Protein AF-A0A6G2DGN5-F1 (afdb_monomer)

Organism: Streptococcus pneumoniae (NCBI:txid1313)

Structure (mmCIF, N/CA/C/O backbone):
data_AF-A0A6G2DGN5-F1
#
_entry.id   AF-A0A6G2DGN5-F1
#
loop_
_atom_site.group_PDB
_atom_site.id
_atom_site.type_symbol
_atom_site.label_atom_id
_atom_site.label_alt_id
_atom_site.label_comp_id
_atom_site.label_asym_id
_atom_site.label_entity_id
_atom_site.label_seq_id
_atom_site.pdbx_PDB_ins_code
_atom_site.Cartn_x
_atom_site.Cartn_y
_atom_site.Cartn_z
_atom_site.occupancy
_atom_site.B_iso_or_equiv
_atom_site.auth_seq_id
_atom_site.auth_comp_id
_atom_site.auth_asym_id
_atom_site.auth_atom_id
_atom_site.pdbx_PDB_model_num
ATOM 1 N N . ASP A 1 1 ? 1.198 -11.019 -14.693 1.00 89.25 1 ASP A N 1
ATOM 2 C CA . ASP A 1 1 ? 1.917 -9.733 -14.662 1.00 89.25 1 ASP A CA 1
ATOM 3 C C . ASP A 1 1 ? 2.918 -9.680 -13.532 1.00 89.25 1 ASP A C 1
ATOM 5 O O . ASP A 1 1 ? 2.842 -10.490 -12.615 1.00 89.25 1 ASP A O 1
ATOM 9 N N . PHE A 1 2 ? 3.860 -8.749 -13.633 1.00 91.00 2 PHE A N 1
ATOM 10 C CA . PHE A 1 2 ? 4.828 -8.429 -12.594 1.00 91.00 2 PHE A CA 1
ATOM 11 C C . PHE A 1 2 ? 4.894 -6.910 -12.466 1.00 91.00 2 PHE A C 1
ATOM 13 O O . PHE A 1 2 ? 5.029 -6.214 -13.472 1.00 91.00 2 PHE A O 1
ATOM 20 N N . PHE A 1 3 ? 4.809 -6.417 -11.236 1.00 93.25 3 PHE A N 1
ATOM 21 C CA . PHE A 1 3 ? 4.856 -4.995 -10.933 1.00 93.25 3 PHE A CA 1
ATOM 22 C C . PHE A 1 3 ? 5.924 -4.763 -9.875 1.00 93.25 3 PHE A C 1
ATOM 24 O O . PHE A 1 3 ? 5.867 -5.342 -8.792 1.00 93.25 3 PHE A O 1
ATOM 31 N N . TYR A 1 4 ? 6.898 -3.915 -10.193 1.00 93.25 4 TYR A N 1
ATOM 32 C CA . TYR A 1 4 ? 7.867 -3.455 -9.208 1.00 93.25 4 TYR A CA 1
ATOM 33 C C . TYR A 1 4 ? 7.332 -2.190 -8.543 1.00 93.25 4 TYR A C 1
ATOM 35 O O . TYR A 1 4 ? 7.033 -1.210 -9.226 1.00 93.25 4 TYR A O 1
ATOM 43 N N . VAL A 1 5 ? 7.198 -2.215 -7.219 1.00 94.00 5 VAL A N 1
ATOM 44 C CA . VA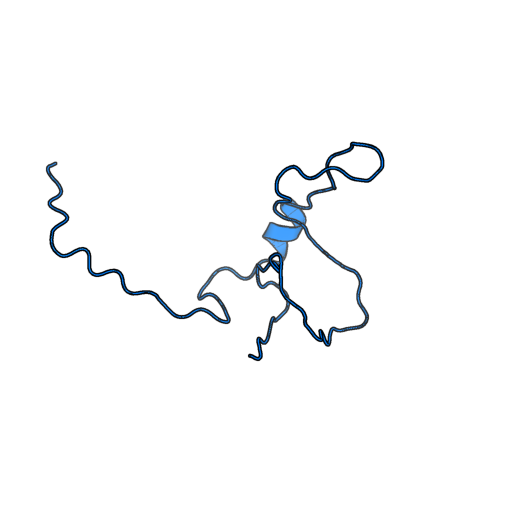L A 1 5 ? 6.633 -1.110 -6.439 1.00 94.00 5 VAL A CA 1
ATOM 45 C C . VAL A 1 5 ? 7.698 -0.596 -5.465 1.00 94.00 5 VAL A C 1
ATOM 47 O O . VAL A 1 5 ? 7.846 -1.147 -4.374 1.00 94.00 5 VAL A O 1
ATOM 50 N N . PRO A 1 6 ? 8.496 0.418 -5.848 1.00 93.50 6 PRO A N 1
ATOM 51 C CA . PRO A 1 6 ? 9.488 0.998 -4.951 1.00 93.50 6 PRO A CA 1
ATOM 52 C C . PRO A 1 6 ? 8.822 1.798 -3.823 1.00 93.50 6 PRO A C 1
ATOM 54 O O . PRO A 1 6 ? 7.709 2.313 -3.976 1.00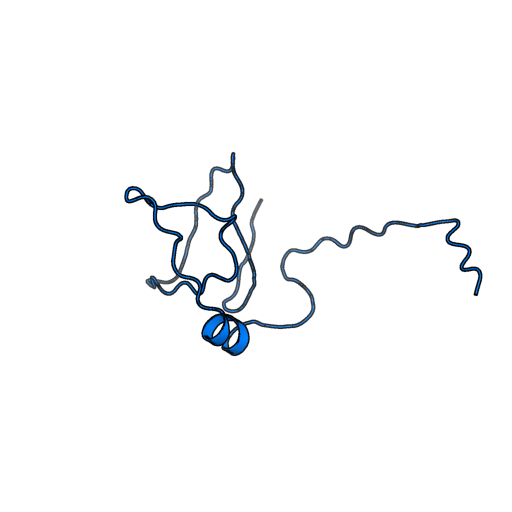 93.50 6 PRO A O 1
ATOM 57 N N . SER A 1 7 ? 9.523 1.949 -2.696 1.00 94.31 7 SER A N 1
ATOM 58 C CA . SER A 1 7 ? 9.078 2.797 -1.582 1.00 94.31 7 SER A CA 1
ATOM 59 C C . SER A 1 7 ? 8.758 4.220 -2.052 1.00 94.31 7 SER A C 1
ATOM 61 O O . SER A 1 7 ? 9.444 4.756 -2.922 1.00 94.31 7 SER A O 1
ATOM 63 N N . GLY A 1 8 ? 7.724 4.828 -1.469 1.00 94.19 8 GLY A N 1
ATOM 64 C CA . GLY A 1 8 ? 7.228 6.148 -1.872 1.00 94.19 8 GLY A CA 1
ATOM 65 C C . GLY A 1 8 ? 6.278 6.131 -3.077 1.00 94.19 8 GLY A C 1
ATOM 66 O O . GLY A 1 8 ? 5.757 7.179 -3.448 1.00 94.19 8 GLY A O 1
ATOM 67 N N . THR A 1 9 ? 6.001 4.967 -3.679 1.00 94.44 9 THR A N 1
ATOM 68 C CA . THR A 1 9 ? 4.985 4.831 -4.739 1.00 94.44 9 THR A CA 1
ATOM 69 C C . THR A 1 9 ? 3.584 4.739 -4.137 1.00 94.44 9 THR A C 1
ATOM 71 O O . THR A 1 9 ? 3.301 3.823 -3.362 1.00 94.44 9 THR A O 1
ATOM 74 N N . MET A 1 10 ? 2.672 5.628 -4.537 1.00 93.56 10 MET A N 1
ATOM 75 C CA . MET A 1 10 ? 1.251 5.487 -4.206 1.00 93.56 10 MET A CA 1
ATOM 76 C C . MET A 1 10 ? 0.650 4.301 -4.967 1.00 93.56 10 MET A C 1
ATOM 78 O O . MET A 1 10 ? 0.705 4.261 -6.194 1.00 93.56 10 MET A O 1
ATOM 82 N N . HIS A 1 11 ? 0.068 3.337 -4.254 1.00 93.94 11 HIS A N 1
ATOM 83 C CA . HIS A 1 11 ? -0.543 2.160 -4.868 1.00 93.94 11 HIS A CA 1
ATOM 84 C C . HIS A 1 11 ? -1.633 1.552 -3.976 1.00 93.94 11 HIS A C 1
ATOM 86 O O . HIS A 1 11 ? -1.712 1.827 -2.779 1.00 93.94 11 HIS A O 1
ATOM 92 N N . ALA A 1 12 ? -2.484 0.723 -4.580 1.00 94.81 12 ALA A N 1
ATOM 93 C CA . ALA A 1 12 ? -3.491 -0.078 -3.896 1.00 94.81 12 ALA A CA 1
ATOM 94 C C . ALA A 1 12 ? -3.745 -1.373 -4.678 1.00 94.81 12 ALA A C 1
ATOM 96 O O . ALA A 1 12 ? -3.664 -1.389 -5.906 1.00 94.81 12 ALA A O 1
ATOM 97 N N . ILE A 1 13 ? -4.093 -2.446 -3.967 1.00 94.56 13 ILE A N 1
ATOM 98 C CA . ILE A 1 13 ? -4.522 -3.713 -4.568 1.00 94.56 13 ILE A CA 1
ATOM 99 C C . ILE A 1 13 ? -6.053 -3.758 -4.534 1.00 94.56 13 ILE A C 1
ATOM 101 O O . ILE A 1 13 ? -6.667 -3.625 -3.473 1.00 94.56 13 ILE A O 1
ATOM 105 N N . GLY A 1 14 ? -6.666 -3.898 -5.711 1.00 92.31 14 GLY A N 1
ATOM 106 C CA . GLY A 1 14 ? -8.117 -3.983 -5.876 1.00 92.31 14 GLY A CA 1
ATOM 107 C C . GLY A 1 14 ? -8.690 -5.373 -5.573 1.00 92.31 14 GLY A C 1
ATOM 108 O O . GLY A 1 14 ? -7.964 -6.344 -5.370 1.00 92.31 14 GLY A O 1
ATOM 109 N N . ALA A 1 15 ? -10.021 -5.473 -5.559 1.00 94.25 15 ALA A N 1
ATOM 110 C CA . ALA A 1 15 ? -10.721 -6.740 -5.354 1.00 94.25 15 ALA A CA 1
ATOM 111 C C . ALA A 1 15 ? -10.522 -7.720 -6.528 1.00 94.25 15 ALA A C 1
ATOM 113 O O . ALA A 1 15 ? -10.362 -7.305 -7.674 1.00 94.25 15 ALA A O 1
ATOM 114 N N . GLY A 1 16 ? -10.593 -9.027 -6.245 1.00 96.38 16 GLY A N 1
ATOM 115 C CA . GLY A 1 16 ? -10.549 -10.085 -7.266 1.00 96.38 16 GLY A CA 1
ATOM 116 C C . GLY A 1 16 ? -9.149 -10.457 -7.763 1.00 96.38 16 GLY A C 1
ATOM 117 O O . GLY A 1 16 ? -9.032 -11.156 -8.766 1.00 96.38 16 GLY A O 1
ATOM 118 N N . ILE A 1 17 ? -8.095 -10.008 -7.078 1.00 95.69 17 ILE A N 1
ATOM 119 C CA . ILE A 1 17 ? -6.703 -10.273 -7.450 1.00 95.69 17 ILE A CA 1
ATOM 120 C C . ILE A 1 17 ? -6.100 -11.298 -6.480 1.00 95.69 17 ILE A C 1
ATOM 122 O O . ILE A 1 17 ? -6.170 -11.125 -5.265 1.00 95.69 17 ILE A O 1
ATOM 126 N N . LEU A 1 18 ? -5.476 -12.347 -7.021 1.00 96.50 18 LEU A N 1
ATOM 127 C CA . LEU A 1 18 ? -4.559 -13.219 -6.286 1.00 96.50 18 LEU A CA 1
ATOM 128 C C . LEU A 1 18 ? -3.128 -12.839 -6.667 1.00 96.50 18 LEU A C 1
ATOM 130 O O . LEU A 1 18 ? -2.783 -12.863 -7.849 1.00 96.50 18 LEU A O 1
ATOM 134 N N . ILE A 1 19 ? -2.303 -12.504 -5.676 1.00 97.00 19 ILE A N 1
ATOM 135 C CA . ILE A 1 19 ? -0.897 -12.146 -5.885 1.00 97.00 19 ILE A CA 1
ATOM 136 C C . ILE A 1 19 ? 0.025 -12.937 -4.965 1.00 97.00 19 ILE A C 1
ATOM 138 O O . ILE A 1 19 ? -0.372 -13.387 -3.892 1.00 97.00 19 ILE A O 1
ATOM 142 N N . LEU A 1 20 ? 1.280 -13.034 -5.388 1.00 97.56 20 LEU A N 1
ATOM 143 C CA . LEU A 1 20 ? 2.412 -13.304 -4.518 1.00 97.56 20 LEU A CA 1
ATOM 144 C C . LEU A 1 20 ? 3.190 -11.994 -4.387 1.00 97.56 20 LEU A C 1
ATOM 146 O O . LEU A 1 20 ? 3.637 -11.443 -5.391 1.00 97.56 20 LEU A O 1
ATOM 150 N N . GLU A 1 21 ? 3.329 -11.496 -3.163 1.00 96.38 21 GLU A N 1
ATOM 151 C CA . GLU A 1 21 ? 4.058 -10.266 -2.867 1.00 96.38 21 GLU A CA 1
ATOM 152 C C . GLU A 1 21 ? 5.354 -10.597 -2.126 1.00 96.38 21 GLU A C 1
ATOM 154 O O . GLU A 1 21 ? 5.342 -11.226 -1.069 1.00 96.38 21 GLU A O 1
ATOM 159 N N . THR A 1 22 ? 6.485 -10.171 -2.684 1.00 96.88 22 THR A N 1
ATOM 160 C CA . THR A 1 22 ? 7.785 -10.222 -2.008 1.00 96.88 22 THR A CA 1
ATOM 161 C C . THR A 1 22 ? 8.145 -8.819 -1.540 1.00 96.88 22 THR A C 1
ATOM 163 O O . THR A 1 22 ? 8.435 -7.953 -2.366 1.00 96.88 22 THR A O 1
ATOM 166 N N . GLN A 1 23 ? 8.143 -8.599 -0.228 1.00 96.50 23 GLN A N 1
ATOM 167 C CA . GLN A 1 23 ? 8.432 -7.306 0.393 1.00 96.50 23 GLN A CA 1
ATOM 168 C C . GLN A 1 23 ? 9.608 -7.404 1.374 1.00 96.50 23 GLN A C 1
ATOM 170 O O . GLN A 1 23 ? 10.018 -8.494 1.778 1.00 96.50 23 GLN A O 1
ATOM 175 N N . GLN A 1 24 ? 10.177 -6.253 1.744 1.00 96.88 24 GLN A N 1
ATOM 176 C CA . GLN A 1 24 ? 11.118 -6.187 2.864 1.00 96.88 24 GLN A CA 1
ATOM 177 C C . GLN A 1 24 ? 10.405 -6.592 4.159 1.00 96.88 24 GLN A C 1
ATOM 179 O O . GLN A 1 24 ? 9.196 -6.427 4.276 1.00 96.88 24 GLN A O 1
ATOM 184 N N . SER A 1 25 ? 11.155 -7.078 5.151 1.00 97.31 25 SER A N 1
ATOM 185 C CA . SER A 1 25 ? 10.613 -7.373 6.483 1.00 97.31 25 SER A CA 1
ATOM 186 C C . SER A 1 25 ? 10.270 -6.071 7.227 1.00 97.31 25 SER A C 1
ATOM 188 O O . SER A 1 25 ? 11.031 -5.618 8.079 1.00 97.31 25 SER A O 1
ATOM 190 N N . SER A 1 26 ? 9.144 -5.456 6.870 1.00 94.88 26 SER A N 1
ATOM 191 C CA . SER A 1 26 ? 8.614 -4.194 7.390 1.00 94.88 26 SER A CA 1
ATOM 192 C C . SER A 1 26 ? 7.090 -4.275 7.446 1.00 94.88 26 SER A C 1
ATOM 194 O O . SER A 1 26 ? 6.484 -4.952 6.628 1.00 94.88 26 SER A O 1
ATOM 196 N N . ASP A 1 27 ? 6.481 -3.553 8.383 1.00 93.25 27 ASP A N 1
ATOM 197 C CA . ASP A 1 27 ? 5.019 -3.430 8.511 1.00 93.25 27 ASP A CA 1
ATOM 198 C C . ASP A 1 27 ? 4.561 -1.957 8.444 1.00 93.25 27 ASP A C 1
ATOM 200 O O . ASP A 1 27 ? 3.479 -1.567 8.876 1.00 93.25 27 ASP A O 1
ATOM 204 N N . THR A 1 28 ? 5.420 -1.070 7.929 1.00 95.31 28 THR A N 1
ATOM 205 C CA . THR A 1 28 ? 5.106 0.365 7.864 1.00 95.31 28 THR A CA 1
ATOM 206 C C . THR A 1 28 ? 4.174 0.666 6.694 1.00 95.31 28 THR A C 1
ATOM 208 O O . THR A 1 28 ? 4.577 0.551 5.541 1.00 95.31 28 THR A O 1
ATOM 211 N N . THR A 1 29 ? 2.956 1.136 6.984 1.00 95.94 29 THR A N 1
ATOM 212 C CA . THR A 1 29 ? 1.996 1.597 5.967 1.00 95.94 29 THR A CA 1
ATOM 213 C C . THR A 1 29 ? 1.454 2.989 6.291 1.00 95.94 29 THR A C 1
ATOM 215 O O . THR A 1 29 ? 0.802 3.195 7.317 1.00 95.94 29 THR A O 1
ATOM 218 N N . TYR A 1 30 ? 1.632 3.944 5.374 1.00 97.44 30 TYR A N 1
ATOM 219 C CA . TYR A 1 30 ? 0.969 5.249 5.445 1.00 97.44 30 TYR A CA 1
ATOM 220 C C . TYR A 1 30 ? -0.233 5.282 4.507 1.00 97.44 30 TYR A C 1
ATOM 222 O O . TYR A 1 30 ? -0.104 5.247 3.285 1.00 97.44 30 TYR A O 1
ATOM 230 N N . ARG A 1 31 ? -1.428 5.269 5.102 1.00 97.50 31 ARG A N 1
ATOM 231 C CA . ARG A 1 31 ? -2.686 5.177 4.368 1.00 97.50 31 ARG A CA 1
ATOM 232 C C . ARG A 1 31 ? -3.194 6.573 4.034 1.00 97.50 31 ARG A C 1
ATOM 234 O O . ARG A 1 31 ? -3.381 7.382 4.937 1.00 97.50 31 ARG A O 1
ATOM 241 N N . VAL A 1 32 ? -3.460 6.819 2.754 1.00 97.25 32 VAL A N 1
ATO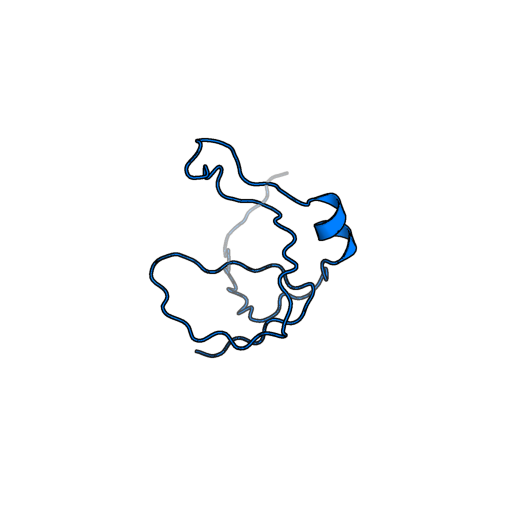M 242 C CA . VAL A 1 32 ? -3.980 8.110 2.272 1.00 97.25 32 VAL A CA 1
ATOM 243 C C . VAL A 1 32 ? -5.507 8.128 2.254 1.00 97.25 32 VAL A C 1
ATOM 245 O O . VAL A 1 32 ? -6.120 9.075 2.729 1.00 97.25 32 VAL A O 1
ATOM 248 N N . TYR A 1 33 ? -6.135 7.065 1.753 1.00 97.50 33 TYR A N 1
ATOM 249 C CA . TYR A 1 33 ? -7.588 6.920 1.733 1.00 97.50 33 TYR A CA 1
ATOM 250 C C . TYR A 1 33 ? -7.977 5.453 1.874 1.00 97.50 33 TYR A C 1
ATOM 252 O O . TYR A 1 33 ? -7.209 4.563 1.502 1.00 97.50 33 TYR A O 1
ATOM 260 N N . ASP A 1 34 ? -9.167 5.208 2.420 1.00 96.19 34 ASP A N 1
ATOM 261 C CA . ASP A 1 34 ? -9.619 3.860 2.740 1.00 96.19 34 ASP A CA 1
ATOM 262 C C . ASP A 1 34 ? -11.028 3.493 2.288 1.00 96.19 34 ASP A C 1
ATOM 264 O O . ASP A 1 34 ? -11.555 2.471 2.730 1.00 96.19 34 ASP A O 1
ATOM 268 N N . PHE A 1 35 ? -11.634 4.287 1.405 1.00 95.94 35 PHE A N 1
ATOM 269 C CA . PHE A 1 35 ? -13.003 4.056 0.926 1.00 95.94 35 PHE A CA 1
ATOM 270 C C . PHE A 1 35 ? -14.046 4.049 2.051 1.00 95.94 35 PHE A C 1
ATOM 272 O O . PHE A 1 35 ? -15.018 3.300 1.985 1.00 95.94 35 PHE A O 1
ATOM 279 N N . ASP A 1 36 ? -13.797 4.818 3.117 1.00 96.31 36 ASP A N 1
ATOM 280 C CA . ASP A 1 36 ? -14.664 4.925 4.298 1.00 96.31 36 ASP A CA 1
ATOM 281 C C . ASP A 1 36 ? -15.024 3.564 4.927 1.00 96.31 36 ASP A C 1
ATOM 283 O O . ASP A 1 36 ? -16.065 3.390 5.570 1.00 96.31 36 ASP A O 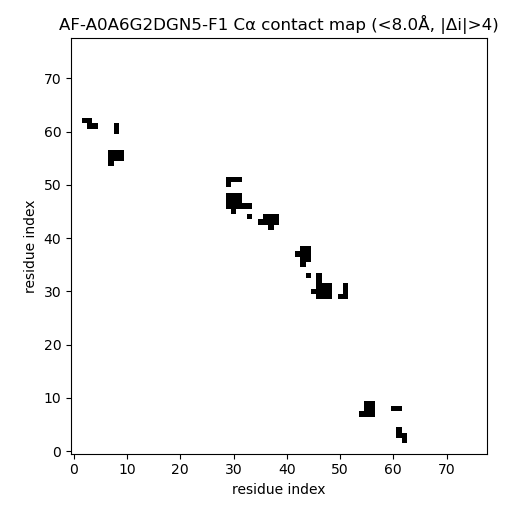1
ATOM 287 N N . ARG A 1 37 ? -14.138 2.574 4.744 1.00 95.25 37 ARG A N 1
ATOM 288 C CA . ARG A 1 37 ? -14.289 1.235 5.308 1.00 95.25 37 ARG A CA 1
ATOM 289 C C . ARG A 1 37 ? -14.142 1.277 6.820 1.00 95.25 37 ARG A C 1
ATOM 291 O O . ARG A 1 37 ? -13.321 2.007 7.378 1.00 95.25 37 ARG A O 1
ATOM 298 N N . LYS A 1 38 ? -14.934 0.429 7.466 1.00 96.38 38 LYS A N 1
ATOM 299 C CA . LYS A 1 38 ? -14.939 0.262 8.913 1.00 96.38 38 LYS A CA 1
ATOM 300 C C . LYS A 1 38 ? -14.236 -1.027 9.307 1.00 96.38 38 LYS A C 1
ATOM 302 O O . LYS A 1 38 ? -14.307 -2.016 8.581 1.00 96.38 38 LYS A O 1
ATOM 307 N N . ASP A 1 39 ? -13.553 -0.984 10.442 1.00 94.94 39 ASP A N 1
ATOM 308 C CA . ASP A 1 39 ? -13.030 -2.173 11.104 1.00 94.94 39 ASP A CA 1
ATOM 309 C C . ASP A 1 39 ? -14.162 -3.022 11.716 1.00 94.94 39 ASP A C 1
ATOM 311 O O . ASP A 1 39 ? -15.335 -2.634 11.712 1.00 94.94 39 ASP A O 1
ATOM 315 N N . ASP A 1 40 ? -13.804 -4.169 12.297 1.00 96.44 40 ASP A N 1
ATOM 316 C CA . ASP A 1 40 ? -14.750 -5.084 12.955 1.00 96.44 40 ASP A CA 1
ATOM 317 C C . ASP A 1 40 ? -15.491 -4.443 14.145 1.00 9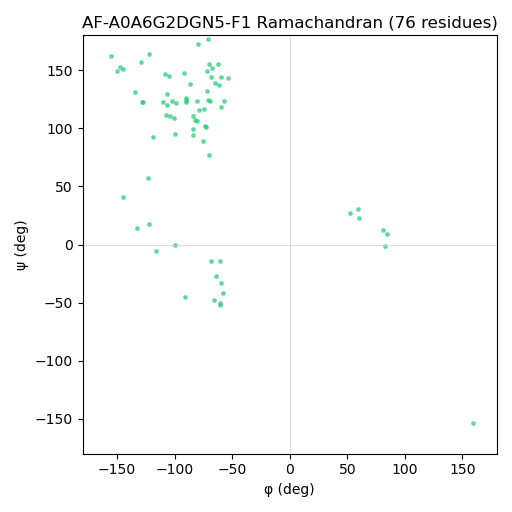6.44 40 ASP A C 1
ATOM 319 O O . ASP A 1 40 ? -16.485 -4.980 14.634 1.00 96.44 40 ASP A O 1
ATOM 323 N N . LYS A 1 41 ? -15.018 -3.287 14.626 1.00 96.75 41 LYS A N 1
ATOM 324 C CA . LYS A 1 41 ? -15.610 -2.508 15.720 1.00 96.75 41 LYS A CA 1
ATOM 325 C C . LYS A 1 41 ? -16.452 -1.329 15.215 1.00 96.75 41 LYS A C 1
ATOM 327 O O . LYS A 1 41 ? -17.023 -0.607 16.029 1.00 96.75 41 LYS A O 1
ATOM 332 N N . GLY A 1 42 ? -16.556 -1.129 13.900 1.00 96.88 42 GLY A N 1
ATOM 333 C CA . GLY A 1 42 ? -17.330 -0.057 13.279 1.00 96.88 42 GLY A CA 1
ATOM 334 C C . GLY A 1 42 ? -16.610 1.293 13.157 1.00 96.88 42 GLY A C 1
ATOM 335 O O . GLY A 1 42 ? -17.259 2.274 12.775 1.00 96.88 42 GLY A O 1
ATOM 336 N N . ASN A 1 43 ? -15.308 1.368 13.446 1.00 97.75 43 ASN A N 1
ATOM 337 C CA . ASN A 1 43 ? -14.516 2.598 13.353 1.00 97.75 43 ASN A CA 1
ATOM 338 C C . ASN A 1 43 ? -13.852 2.732 11.983 1.00 97.75 43 ASN A C 1
ATOM 340 O O . ASN A 1 43 ? -13.448 1.738 11.381 1.00 97.75 43 ASN A O 1
ATOM 344 N N . LEU A 1 44 ? -13.695 3.970 11.508 1.00 97.62 44 LEU A N 1
ATOM 345 C CA . LEU A 1 44 ? -12.848 4.241 10.347 1.00 97.62 44 LEU A CA 1
ATOM 346 C C . LEU A 1 44 ? -11.394 3.910 10.687 1.00 97.62 44 LEU A C 1
ATOM 348 O O . LEU A 1 44 ? -10.920 4.211 11.784 1.00 97.62 44 LEU A O 1
ATOM 352 N N . ARG A 1 45 ? -10.685 3.297 9.738 1.00 96.56 45 ARG A N 1
ATOM 353 C CA . ARG A 1 45 ? -9.263 2.990 9.911 1.00 96.56 45 ARG A CA 1
ATOM 354 C C . ARG A 1 45 ? -8.418 4.257 9.835 1.00 96.56 45 ARG A C 1
ATOM 356 O O . ARG A 1 45 ? -8.744 5.196 9.115 1.00 96.56 45 ARG A O 1
ATOM 363 N N . GLU A 1 46 ? -7.305 4.243 10.558 1.00 96.25 46 GLU A N 1
ATOM 364 C CA . GLU A 1 46 ? -6.386 5.374 10.624 1.00 96.25 46 GLU A CA 1
ATOM 365 C C . GLU A 1 46 ? -5.794 5.714 9.246 1.00 96.25 46 GLU A C 1
ATOM 367 O O . GLU A 1 46 ? -5.397 4.831 8.464 1.00 96.25 46 GLU A O 1
ATOM 372 N N . LEU A 1 47 ? -5.746 7.021 8.979 1.00 97.94 47 LEU A N 1
ATOM 373 C CA . LEU A 1 47 ? -5.076 7.635 7.841 1.00 97.94 47 LEU A CA 1
ATOM 374 C C . LEU A 1 47 ? -3.828 8.371 8.336 1.00 97.94 47 LEU A C 1
ATOM 376 O O . LEU A 1 47 ? -3.819 8.945 9.420 1.00 97.94 47 LEU A O 1
ATOM 380 N N . HIS A 1 48 ? -2.786 8.396 7.513 1.00 98.00 48 HIS A N 1
ATOM 381 C CA . HIS A 1 48 ? -1.477 8.955 7.847 1.00 98.00 48 HIS A CA 1
ATOM 382 C C . HIS A 1 48 ? -1.091 10.049 6.842 1.00 98.00 48 HIS A C 1
ATOM 384 O O . HIS A 1 48 ? -0.077 9.924 6.161 1.00 98.00 48 HIS A O 1
ATOM 390 N N . LEU A 1 49 ? -1.921 11.087 6.688 1.00 97.50 49 LEU A N 1
ATOM 391 C CA . LEU A 1 49 ? -1.806 12.051 5.580 1.00 97.50 49 LEU A CA 1
ATOM 392 C C . LEU A 1 49 ? -0.467 12.799 5.559 1.00 97.50 49 LEU A C 1
ATOM 394 O O . LEU A 1 49 ? 0.205 12.786 4.534 1.00 97.50 49 LEU A O 1
ATOM 398 N N . GLU A 1 50 ? -0.055 13.382 6.685 1.00 97.94 50 GLU A N 1
ATOM 399 C CA . GLU A 1 50 ? 1.209 14.131 6.786 1.00 97.94 50 GLU A CA 1
ATOM 400 C C . GLU A 1 50 ? 2.411 13.235 6.466 1.00 97.94 50 GLU A C 1
ATOM 402 O O . GLU A 1 50 ? 3.157 13.505 5.531 1.00 97.94 50 GLU A O 1
ATOM 407 N N . LYS A 1 51 ? 2.510 12.076 7.133 1.00 97.69 51 LYS A N 1
ATOM 408 C CA . LYS A 1 51 ? 3.574 11.092 6.871 1.00 97.69 51 LYS A CA 1
ATOM 409 C C . LYS A 1 51 ? 3.565 10.574 5.436 1.00 97.69 51 LYS A C 1
ATOM 411 O O . LYS A 1 51 ? 4.617 10.250 4.903 1.00 97.69 51 LYS A O 1
ATOM 416 N N . SER A 1 52 ? 2.386 10.457 4.820 1.00 97.25 52 SER A N 1
ATOM 417 C CA . SER A 1 52 ? 2.281 10.064 3.413 1.00 97.25 52 SER A CA 1
ATOM 418 C C . SER A 1 52 ? 2.891 11.141 2.523 1.00 97.25 52 SER A C 1
ATOM 420 O O . SER A 1 52 ? 3.704 10.817 1.669 1.00 97.25 52 SER A O 1
ATOM 422 N N . ILE A 1 53 ? 2.546 12.413 2.742 1.00 95.88 53 ILE A N 1
ATOM 423 C CA . ILE A 1 53 ? 3.097 13.544 1.983 1.00 95.88 53 ILE A CA 1
ATOM 424 C C . ILE A 1 53 ? 4.625 13.592 2.109 1.00 95.88 53 ILE A C 1
ATOM 426 O O . ILE A 1 53 ? 5.299 13.771 1.099 1.00 95.88 53 ILE A O 1
ATOM 430 N N . ASP A 1 54 ? 5.163 13.352 3.306 1.00 97.19 54 ASP A N 1
ATOM 431 C CA . ASP A 1 54 ? 6.607 13.396 3.568 1.00 97.19 54 ASP A CA 1
ATOM 432 C C . ASP A 1 54 ? 7.417 12.338 2.798 1.00 97.19 54 ASP A C 1
ATOM 434 O O . ASP A 1 54 ? 8.605 12.542 2.545 1.00 97.19 54 ASP A O 1
ATOM 438 N N . VAL A 1 55 ? 6.807 11.200 2.438 1.00 96.19 55 VAL A N 1
ATOM 439 C CA . VAL A 1 55 ? 7.520 10.065 1.812 1.00 96.19 55 VAL A CA 1
ATOM 4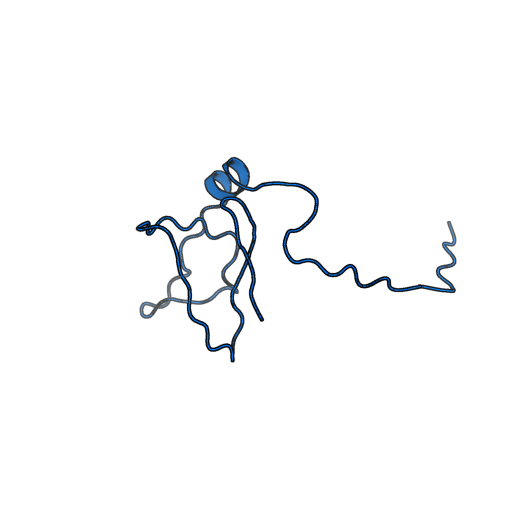40 C C . VAL A 1 55 ? 7.077 9.745 0.386 1.00 96.19 55 VAL A C 1
ATOM 442 O O . VAL A 1 55 ? 7.653 8.856 -0.245 1.00 96.19 55 VAL A O 1
ATOM 445 N N . LEU A 1 56 ? 6.037 10.406 -0.124 1.00 95.25 56 LEU A N 1
ATOM 446 C CA . LEU A 1 56 ? 5.534 10.169 -1.473 1.00 95.25 56 LEU A CA 1
ATOM 447 C C . LEU A 1 56 ? 6.499 10.722 -2.525 1.00 95.25 56 LEU A C 1
ATOM 449 O O . LEU A 1 56 ? 6.893 11.886 -2.494 1.00 95.25 56 LEU A O 1
ATOM 453 N N . ASN A 1 57 ? 6.802 9.901 -3.527 1.00 93.38 57 ASN A N 1
ATOM 454 C CA . ASN A 1 57 ? 7.528 10.340 -4.712 1.00 93.38 57 ASN A CA 1
ATOM 455 C C . ASN A 1 57 ? 6.537 10.950 -5.711 1.00 93.38 57 ASN A C 1
ATOM 457 O O . ASN A 1 57 ? 5.725 10.238 -6.305 1.00 93.38 57 ASN A O 1
ATOM 461 N N . ILE A 1 58 ? 6.606 12.269 -5.901 1.00 89.38 58 ILE A N 1
ATOM 462 C CA . ILE A 1 58 ? 5.783 12.997 -6.875 1.00 89.38 58 ILE A CA 1
ATOM 463 C C . ILE A 1 58 ? 6.521 13.040 -8.216 1.00 89.38 58 ILE A C 1
ATOM 465 O O . ILE A 1 58 ? 7.651 13.520 -8.292 1.00 89.38 58 ILE A O 1
ATOM 469 N N . GLY A 1 59 ? 5.884 12.557 -9.282 1.00 83.88 59 GLY A N 1
ATOM 470 C CA . GLY A 1 59 ? 6.472 12.537 -10.619 1.00 83.88 59 GLY A CA 1
ATOM 471 C C . GLY A 1 59 ? 5.809 11.514 -11.533 1.00 83.88 59 GLY A C 1
ATOM 472 O O . GLY A 1 59 ? 4.641 11.173 -11.350 1.00 83.88 59 GLY A O 1
ATOM 473 N N . GLU A 1 60 ? 6.566 11.032 -12.518 1.00 79.06 60 GLU A N 1
ATOM 474 C CA . GLU A 1 60 ? 6.117 9.998 -13.454 1.00 79.06 60 GLU A CA 1
ATOM 475 C C . GLU A 1 60 ? 5.671 8.729 -12.700 1.00 79.06 60 GLU A C 1
ATOM 477 O O . GLU A 1 60 ? 6.450 8.164 -11.923 1.00 79.06 60 GLU A O 1
ATOM 482 N N . PRO A 1 61 ? 4.428 8.258 -12.905 1.00 73.38 61 PRO A N 1
ATOM 483 C CA . PRO A 1 61 ? 3.917 7.112 -12.175 1.00 73.38 61 PRO A CA 1
ATOM 484 C C . PRO A 1 61 ? 4.599 5.818 -12.627 1.00 73.38 61 PRO A C 1
ATOM 486 O O . PRO A 1 61 ? 4.553 5.438 -13.803 1.00 73.38 61 PRO A O 1
ATOM 489 N N . ALA A 1 62 ? 5.181 5.096 -11.667 1.00 76.88 62 ALA A N 1
ATOM 490 C CA . ALA A 1 62 ? 5.673 3.741 -11.880 1.00 76.88 62 ALA A CA 1
ATOM 491 C C . ALA A 1 62 ? 4.524 2.820 -12.321 1.00 76.88 62 ALA A C 1
ATOM 493 O O . ALA A 1 62 ? 3.395 2.943 -11.846 1.00 76.88 62 ALA A O 1
ATOM 494 N N . ASN A 1 63 ? 4.819 1.872 -13.214 1.00 82.62 63 ASN A N 1
ATOM 495 C CA . ASN A 1 63 ? 3.843 0.912 -13.745 1.00 82.62 63 ASN A CA 1
ATOM 496 C C . ASN A 1 63 ? 2.649 1.548 -14.483 1.00 82.62 63 ASN A C 1
ATOM 498 O O . ASN A 1 63 ? 1.596 0.922 -14.615 1.00 82.62 63 ASN A O 1
ATOM 502 N N . SER A 1 64 ? 2.797 2.774 -14.990 1.00 73.94 64 SER A N 1
ATOM 503 C CA . SER A 1 64 ? 1.772 3.402 -15.816 1.00 73.94 64 SER A CA 1
ATOM 504 C C . SER A 1 64 ? 1.928 3.022 -17.290 1.00 73.94 64 SER A C 1
ATOM 506 O O . SER A 1 64 ? 3.024 2.975 -17.850 1.00 73.94 64 SER A O 1
ATOM 508 N N . ARG A 1 65 ? 0.797 2.750 -17.945 1.00 67.94 65 ARG A N 1
ATOM 509 C CA . ARG A 1 65 ? 0.686 2.820 -19.403 1.00 67.94 65 ARG A CA 1
ATOM 510 C C . ARG A 1 65 ? -0.153 4.055 -19.701 1.00 67.94 65 ARG A C 1
ATOM 512 O O . ARG A 1 65 ? -1.335 4.036 -19.353 1.00 67.94 65 ARG A O 1
ATOM 519 N N . PRO A 1 66 ? 0.410 5.121 -20.292 1.00 61.28 66 PRO A N 1
ATOM 520 C CA . PRO A 1 66 ? -0.380 6.295 -20.620 1.00 61.28 66 PRO A CA 1
ATOM 521 C C . PRO A 1 66 ? -1.499 5.881 -21.576 1.00 61.28 66 PRO A C 1
ATOM 523 O O . PRO A 1 66 ? -1.252 5.381 -22.675 1.00 61.28 66 PRO A O 1
ATOM 526 N N . VAL A 1 67 ? -2.745 6.058 -21.140 1.00 61.97 67 VAL A N 1
A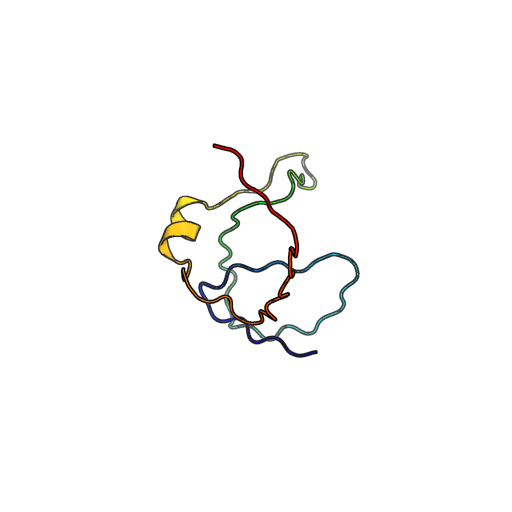TOM 527 C CA . VAL A 1 67 ? -3.902 5.957 -22.025 1.00 61.97 67 VAL A CA 1
ATOM 528 C C . VAL A 1 67 ? -4.041 7.316 -22.691 1.00 61.97 67 VAL A C 1
ATOM 530 O O . VAL A 1 67 ? -4.538 8.268 -22.095 1.00 61.97 67 VAL A O 1
ATOM 533 N N . THR A 1 68 ? -3.555 7.432 -23.925 1.00 61.62 68 THR A N 1
ATOM 534 C CA . THR A 1 68 ? -3.789 8.630 -24.731 1.00 61.62 68 THR A CA 1
ATOM 535 C C . THR A 1 68 ? -5.247 8.638 -25.175 1.00 61.62 68 THR A C 1
ATOM 537 O O . THR A 1 68 ? -5.622 7.946 -26.120 1.00 61.62 68 THR A O 1
ATOM 540 N N . VAL A 1 69 ? -6.076 9.432 -24.503 1.00 65.81 69 VAL A N 1
ATOM 541 C CA . VAL A 1 69 ? -7.405 9.776 -25.011 1.00 65.81 69 VAL A CA 1
ATOM 542 C C . VAL A 1 69 ? -7.222 10.918 -26.007 1.00 65.81 69 VAL A C 1
ATOM 544 O O . VAL A 1 69 ? -6.925 12.045 -25.616 1.00 65.81 69 VAL A O 1
ATOM 547 N N . LYS A 1 70 ? -7.368 10.637 -27.306 1.00 58.66 70 LYS A N 1
ATOM 548 C CA . LYS A 1 70 ? -7.545 11.697 -28.303 1.00 58.66 70 LYS A CA 1
ATOM 549 C C . LYS A 1 70 ? -8.961 12.245 -28.155 1.00 58.66 70 LYS A C 1
ATOM 551 O O . LYS A 1 70 ? -9.922 11.599 -28.557 1.00 58.66 70 LYS A O 1
ATOM 556 N N . ALA A 1 71 ? -9.091 13.403 -27.520 1.00 67.44 71 ALA A N 1
ATOM 557 C CA . ALA A 1 71 ? -10.317 14.184 -27.581 1.00 67.44 71 ALA A CA 1
ATOM 558 C C . ALA A 1 71 ? -10.254 15.029 -28.859 1.00 67.44 71 ALA A C 1
ATOM 560 O O . ALA A 1 71 ? -9.638 16.091 -28.863 1.00 67.44 71 ALA A O 1
ATOM 561 N N . ASP A 1 72 ? -10.829 14.525 -29.950 1.00 65.25 72 ASP A N 1
ATOM 562 C CA . ASP A 1 72 ? -10.687 15.142 -31.275 1.00 65.25 72 ASP A CA 1
ATOM 563 C C . ASP A 1 72 ? -11.404 16.509 -31.406 1.00 65.25 72 ASP A C 1
ATOM 565 O O . ASP A 1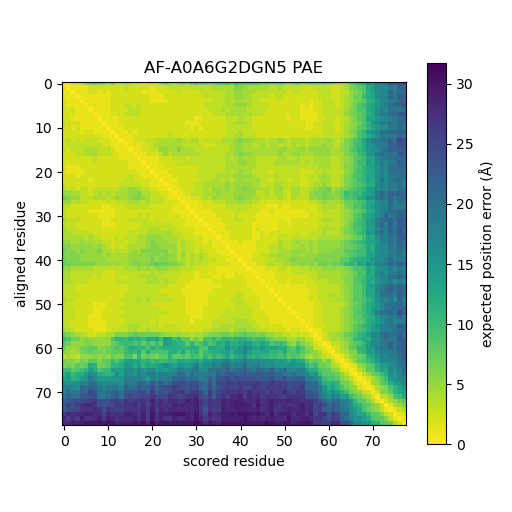 72 ? -11.082 17.260 -32.318 1.00 65.25 72 ASP A O 1
ATOM 569 N N . ASP A 1 73 ? -12.306 16.886 -30.483 1.00 62.09 73 ASP A N 1
ATOM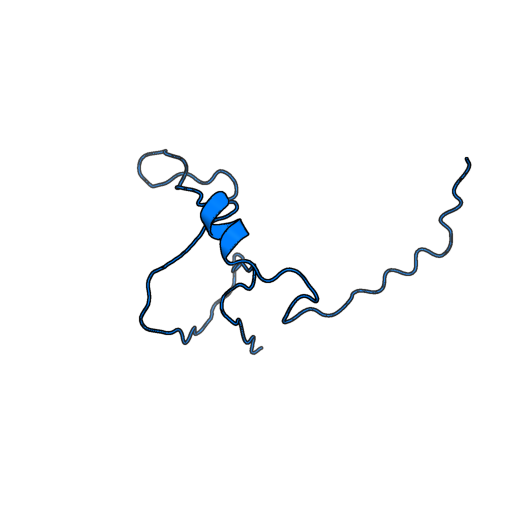 570 C CA . ASP A 1 73 ? -13.184 18.063 -30.650 1.00 62.09 73 ASP A CA 1
ATOM 571 C C . ASP A 1 73 ? -13.504 18.849 -29.352 1.00 62.09 73 ASP A C 1
ATOM 573 O O . ASP A 1 73 ? -14.622 19.327 -29.143 1.00 62.09 73 ASP A O 1
ATOM 577 N N . LEU A 1 74 ? -12.534 19.052 -28.452 1.00 60.72 74 LEU A N 1
ATOM 578 C CA . LEU A 1 74 ? -12.720 20.016 -27.353 1.00 60.72 74 LEU A CA 1
ATOM 579 C C . LEU A 1 74 ? -12.593 21.458 -27.872 1.00 60.72 74 LEU A C 1
ATOM 581 O O . LEU A 1 74 ? -11.518 22.057 -27.850 1.00 60.72 74 LEU A O 1
ATOM 585 N N . ARG A 1 75 ? -13.708 22.045 -28.321 1.00 53.06 75 ARG A N 1
ATOM 586 C CA . ARG A 1 75 ? -13.803 23.497 -28.535 1.00 53.06 75 ARG A CA 1
ATOM 587 C C . ARG A 1 75 ? -14.072 24.191 -27.204 1.00 53.06 75 ARG A C 1
ATOM 589 O O . ARG A 1 75 ? -15.179 24.139 -26.679 1.00 53.06 75 ARG A O 1
ATOM 596 N N . SER A 1 76 ? -13.044 24.851 -26.680 1.00 53.19 76 SER A N 1
ATOM 597 C CA . SER A 1 76 ? -13.187 25.828 -25.602 1.00 53.19 76 SER A CA 1
ATOM 598 C C . SER A 1 76 ? -13.797 27.110 -26.171 1.00 53.19 76 SER A C 1
ATOM 600 O O . SER A 1 76 ? -13.196 27.745 -27.037 1.00 53.19 76 SER A O 1
ATOM 602 N N . THR A 1 77 ? -14.988 27.482 -25.711 1.00 46.09 77 THR A N 1
ATOM 603 C CA . THR A 1 77 ? -15.532 28.837 -25.870 1.00 46.09 77 THR A CA 1
ATOM 604 C C . THR A 1 77 ? -15.305 29.587 -24.567 1.00 46.09 77 THR A C 1
ATOM 606 O O . THR A 1 77 ? -16.085 29.436 -23.624 1.00 46.09 77 THR A O 1
ATOM 609 N N . LEU A 1 78 ? -14.203 30.340 -24.521 1.00 42.19 78 LEU A N 1
ATOM 610 C CA . LEU A 1 78 ? -14.130 31.561 -23.719 1.00 42.19 78 LEU A CA 1
ATOM 611 C C . LEU A 1 78 ? -14.929 32.664 -24.419 1.00 42.19 78 LEU A C 1
ATOM 613 O O . LEU A 1 78 ? -14.913 32.678 -25.673 1.00 42.19 78 LEU A O 1
#

Secondary structure (DSSP, 8-state):
------TT----PPTT--------S------S--TT-B-TTSPBPP--HHHHHHH---SSPTT--------TT-----

Foldseek 3Di:
DDFDDDWQADDDDDPPDDDDDDDDPDDDDAAADDPQDADPVRDGDDHRNVVSVVTHDPDDHGPDDDDDDPPPDPDDDD

InterPro domains:
  IPR011051 RmlC-like cupin domain superfamily [SSF51182] (1-70)
  IPR014710 RmlC-like jelly roll fold [G3DSA:2.60.120.10] (1-63)
  IPR051804 Carbohydrate Metabolism Regulated Kinase/Isomerase [PTHR42742] (1-73)

Nearest PDB structures (foldseek):
  1qwr-assembly2_B  TM=8.876E-01  e=2.785E-01  Bacillus subtilis

Solvent-accessible surface area (backbone atoms only — not comparable to full-atom values): 5900 Å² total; per-residue (Å²): 141,88,83,83,80,60,90,34,61,90,81,81,87,68,88,95,70,89,83,87,85,89,74,74,101,71,86,87,77,63,36,77,78,68,88,86,44,57,49,100,86,70,44,71,66,86,64,31,57,68,67,33,64,76,51,48,67,86,72,87,68,79,91,64,76,87,79,82,78,82,74,91,75,81,77,83,82,129

Mean predicted aligned error: 7.93 Å

Radius of gyration: 17.59 Å; Cα contacts (8 Å, |Δi|>4): 38; chains: 1; bounding box: 28×45×47 Å

pLDDT: mean 87.7, std 14.63, range [42.19, 98.0]

Sequence (78 aa):
DFFYVPSGTMHAIGAGILILETQQSSDTTYRVYDFDRKDDKGNLRELHLEKSIDVLNIGEPANSRPVTVKADDLRSTL